Protein AF-A0A0F0HX37-F1 (afdb_monomer)

Sequence (82 aa):
MEPMDDAELSQRLASIESKLDTILSYLGLSHPLPATDPRQMPEVMQHVQAGKKIQAIKVYRERTGFGLKAAKDAIDAAAARR

Radius of gyration: 17.0 Å; Cα contacts (8 Å, |Δi|>4): 55; chains: 1; bounding box: 44×21×40 Å

Structure (mmCIF, N/CA/C/O backbone):
data_AF-A0A0F0HX37-F1
#
_entry.id   AF-A0A0F0HX37-F1
#
loop_
_atom_site.group_PDB
_atom_site.id
_atom_site.type_symbol
_atom_site.label_atom_id
_atom_site.label_alt_id
_atom_site.label_comp_id
_atom_site.label_asym_id
_atom_site.label_entity_id
_atom_site.label_seq_id
_atom_site.pdbx_PDB_ins_code
_atom_site.Cartn_x
_atom_site.Cartn_y
_atom_site.Cartn_z
_atom_site.occupancy
_atom_site.B_iso_or_equiv
_atom_site.auth_seq_id
_atom_site.auth_comp_id
_atom_site.auth_asym_id
_atom_site.auth_atom_id
_atom_site.pdbx_PDB_model_num
ATOM 1 N N . MET A 1 1 ? 31.939 -2.104 -12.602 1.00 52.25 1 MET A N 1
ATOM 2 C CA . MET A 1 1 ? 30.495 -2.251 -12.861 1.00 52.25 1 MET A CA 1
ATOM 3 C C . MET A 1 1 ? 30.013 -0.845 -13.149 1.00 52.25 1 MET A C 1
ATOM 5 O O . MET A 1 1 ? 29.954 -0.062 -12.212 1.00 52.25 1 MET A O 1
ATOM 9 N N . GLU A 1 2 ? 29.890 -0.469 -14.424 1.00 60.88 2 GLU A N 1
ATOM 10 C CA . GLU A 1 2 ? 29.397 0.873 -14.771 1.00 60.88 2 GLU A CA 1
ATOM 11 C C . GLU A 1 2 ? 27.970 1.030 -14.228 1.00 60.88 2 GLU A C 1
ATOM 13 O O . GLU A 1 2 ? 27.212 0.054 -14.291 1.00 60.88 2 GLU A O 1
ATOM 18 N N . PRO A 1 3 ? 27.613 2.182 -13.631 1.00 63.03 3 PRO A N 1
ATOM 19 C CA . PRO A 1 3 ? 26.241 2.425 -13.215 1.00 63.03 3 PRO A CA 1
ATOM 20 C C . PRO A 1 3 ? 25.375 2.347 -14.472 1.00 63.03 3 PRO A C 1
ATOM 22 O O . PRO A 1 3 ? 25.584 3.096 -15.421 1.00 63.03 3 PRO A O 1
ATOM 25 N N . MET A 1 4 ? 24.476 1.367 -14.510 1.00 63.94 4 MET A N 1
ATOM 26 C CA . MET A 1 4 ? 23.517 1.200 -15.596 1.00 63.94 4 MET A CA 1
ATOM 27 C C . MET A 1 4 ? 22.746 2.520 -15.714 1.00 63.94 4 MET A C 1
ATOM 29 O O . MET A 1 4 ? 22.138 2.930 -14.729 1.00 63.94 4 MET A O 1
ATOM 33 N N . ASP A 1 5 ? 22.860 3.205 -16.855 1.00 76.75 5 ASP A N 1
ATOM 34 C CA . ASP A 1 5 ? 22.267 4.525 -17.086 1.00 76.75 5 ASP A CA 1
ATOM 35 C C . ASP A 1 5 ? 20.790 4.503 -16.661 1.00 76.75 5 ASP A C 1
ATOM 37 O O . ASP A 1 5 ? 19.995 3.702 -17.168 1.00 76.75 5 ASP A O 1
ATOM 41 N N . ASP A 1 6 ? 20.424 5.340 -15.686 1.00 72.50 6 ASP A N 1
ATOM 42 C CA . ASP A 1 6 ? 19.065 5.412 -15.140 1.00 72.50 6 ASP A CA 1
ATOM 43 C C . ASP A 1 6 ? 18.031 5.665 -16.255 1.00 72.50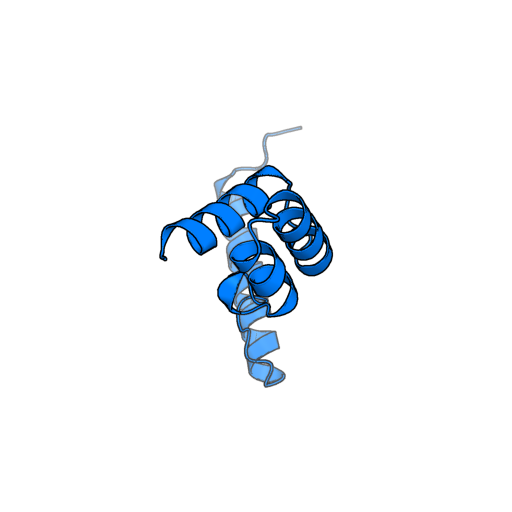 6 ASP A C 1
ATOM 45 O O . ASP A 1 6 ? 16.881 5.217 -16.162 1.00 72.50 6 ASP A O 1
ATOM 49 N N . ALA A 1 7 ? 18.444 6.320 -17.348 1.00 76.44 7 ALA A N 1
ATOM 50 C CA . ALA A 1 7 ? 17.620 6.526 -18.533 1.00 76.44 7 ALA A CA 1
ATOM 51 C C . ALA A 1 7 ? 17.326 5.216 -19.284 1.00 76.44 7 ALA A C 1
ATOM 53 O O . ALA A 1 7 ? 16.186 4.977 -19.688 1.00 76.44 7 ALA A O 1
ATOM 54 N N . GLU A 1 8 ? 18.314 4.331 -19.432 1.00 81.06 8 GLU A N 1
ATOM 55 C CA . GLU A 1 8 ? 18.147 3.036 -20.097 1.00 81.06 8 GLU A CA 1
ATOM 56 C C . GLU A 1 8 ? 17.281 2.086 -19.257 1.00 81.06 8 GLU A C 1
ATOM 58 O O . GLU A 1 8 ? 16.385 1.418 -19.785 1.00 81.06 8 GLU A O 1
ATOM 63 N N . LEU A 1 9 ? 17.486 2.074 -17.935 1.00 81.75 9 LEU A N 1
ATOM 64 C CA . LEU A 1 9 ? 16.643 1.331 -16.994 1.00 81.75 9 LEU A CA 1
ATOM 65 C C . LEU A 1 9 ? 15.184 1.792 -17.053 1.00 81.75 9 LEU A C 1
ATOM 67 O O . LEU A 1 9 ? 14.279 0.957 -17.133 1.00 81.75 9 LEU A O 1
ATOM 71 N N . SER A 1 10 ? 14.958 3.105 -17.078 1.00 77.94 10 SER A N 1
ATOM 72 C CA . SER A 1 10 ? 13.619 3.692 -17.187 1.00 77.94 10 SER A CA 1
ATOM 73 C C . SER A 1 10 ? 12.956 3.344 -18.521 1.00 77.94 10 SER A C 1
ATOM 75 O O . SER A 1 10 ? 11.797 2.930 -18.549 1.00 77.94 10 SER A O 1
ATOM 77 N N . GLN A 1 11 ? 13.701 3.419 -19.627 1.00 84.56 11 GLN A N 1
ATOM 78 C CA . GLN A 1 11 ? 13.205 3.059 -20.956 1.00 84.56 11 GLN A CA 1
ATOM 79 C C . GLN A 1 11 ? 12.831 1.573 -21.044 1.00 84.56 11 GLN A C 1
ATOM 81 O O . GLN A 1 11 ? 11.820 1.193 -21.653 1.00 84.56 11 GLN A O 1
ATOM 86 N N . ARG A 1 12 ? 13.639 0.715 -20.414 1.00 84.50 12 ARG A N 1
ATOM 87 C CA . ARG A 1 12 ? 13.392 -0.725 -20.346 1.00 84.50 12 ARG A CA 1
ATOM 88 C C . ARG A 1 12 ? 12.187 -1.045 -19.468 1.00 84.50 12 ARG A C 1
ATOM 90 O O . ARG A 1 12 ? 11.401 -1.909 -19.852 1.00 84.50 12 ARG A O 1
ATOM 97 N N . LEU A 1 13 ? 12.001 -0.331 -18.358 1.00 83.19 13 LEU A N 1
ATOM 98 C CA . LEU A 1 13 ? 10.825 -0.455 -17.497 1.00 83.19 13 LEU A CA 1
ATOM 99 C C . LEU A 1 13 ? 9.544 -0.030 -18.229 1.00 83.19 13 LEU A C 1
ATOM 101 O O . LEU A 1 13 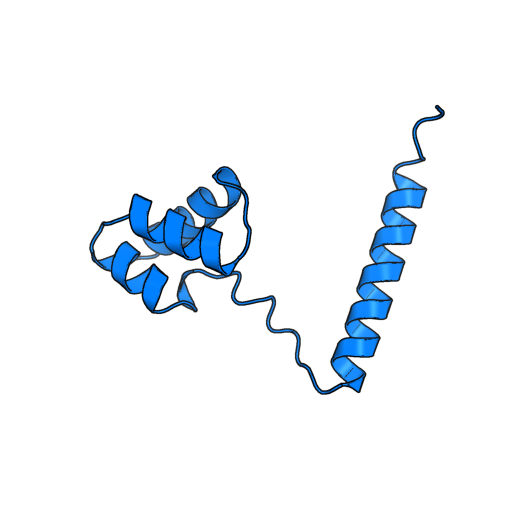? 8.606 -0.818 -18.296 1.00 83.19 13 LEU A O 1
ATOM 105 N N . ALA A 1 14 ? 9.543 1.132 -18.887 1.00 77.69 14 ALA A N 1
ATOM 106 C CA . ALA A 1 14 ? 8.398 1.616 -19.664 1.00 77.69 14 ALA A CA 1
ATOM 107 C C . ALA A 1 14 ? 8.012 0.648 -20.798 1.00 77.69 14 ALA A C 1
ATOM 109 O O . ALA A 1 14 ? 6.836 0.374 -21.050 1.00 77.69 14 ALA A O 1
ATOM 110 N N . SER A 1 15 ? 9.016 0.060 -21.457 1.00 86.38 15 SER A N 1
ATOM 111 C CA . SER A 1 15 ? 8.796 -0.969 -22.479 1.00 86.38 15 SER A CA 1
ATOM 112 C C . SER A 1 15 ? 8.173 -2.244 -21.904 1.00 86.38 15 SER A C 1
ATOM 114 O O . SER A 1 15 ? 7.426 -2.927 -22.604 1.00 86.38 15 SER A O 1
ATOM 116 N N . ILE A 1 16 ? 8.492 -2.601 -20.656 1.00 87.06 16 ILE A N 1
ATOM 117 C CA . ILE A 1 16 ? 7.897 -3.751 -19.964 1.00 87.06 16 ILE A CA 1
ATOM 118 C C . ILE A 1 16 ? 6.447 -3.444 -19.590 1.00 87.06 16 ILE A C 1
ATOM 120 O O . ILE A 1 16 ? 5.579 -4.262 -19.880 1.00 87.06 16 ILE A O 1
ATOM 124 N N . GLU A 1 17 ? 6.170 -2.272 -19.020 1.00 79.12 17 GLU A N 1
ATOM 125 C CA . GLU A 1 17 ? 4.820 -1.850 -18.626 1.00 79.12 17 GLU A CA 1
ATOM 126 C C . GLU A 1 17 ? 3.861 -1.814 -19.823 1.00 79.12 17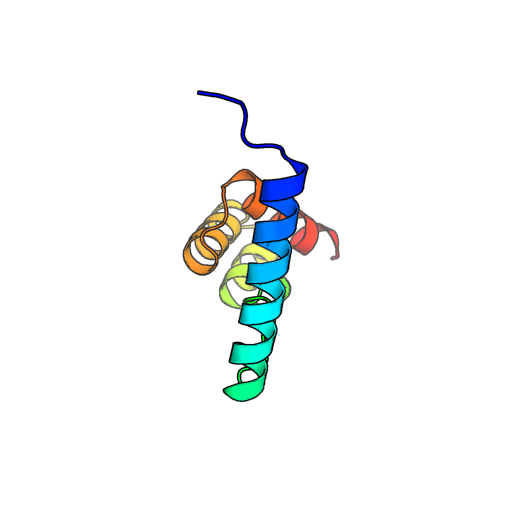 GLU A C 1
ATOM 128 O O . GLU A 1 17 ? 2.783 -2.401 -19.767 1.00 79.12 17 GLU A O 1
ATOM 133 N N . SER A 1 18 ? 4.287 -1.231 -20.950 1.00 81.00 18 SER A N 1
ATOM 134 C CA . SER A 1 18 ? 3.477 -1.172 -22.175 1.00 81.00 18 SER A CA 1
ATOM 135 C C . SER A 1 18 ? 3.182 -2.560 -22.765 1.00 81.00 18 SER A C 1
ATOM 137 O O . SER A 1 18 ? 2.061 -2.838 -23.206 1.00 81.00 18 SER A O 1
ATOM 139 N N . LYS A 1 19 ? 4.162 -3.475 -22.733 1.00 85.44 19 LYS A N 1
ATOM 140 C CA . LYS A 1 19 ? 3.948 -4.871 -23.150 1.00 85.44 19 LYS A CA 1
ATOM 141 C C . LYS A 1 19 ? 2.987 -5.594 -22.213 1.00 85.44 19 LYS A C 1
ATOM 143 O O . LYS A 1 19 ? 2.156 -6.366 -22.686 1.00 85.44 19 LYS A O 1
ATOM 148 N N . LEU A 1 20 ? 3.097 -5.349 -20.908 1.00 83.00 20 LEU A N 1
ATOM 149 C CA . LEU A 1 20 ? 2.222 -5.947 -19.906 1.00 83.00 20 LEU A CA 1
ATOM 150 C C . LEU A 1 20 ? 0.769 -5.515 -20.132 1.0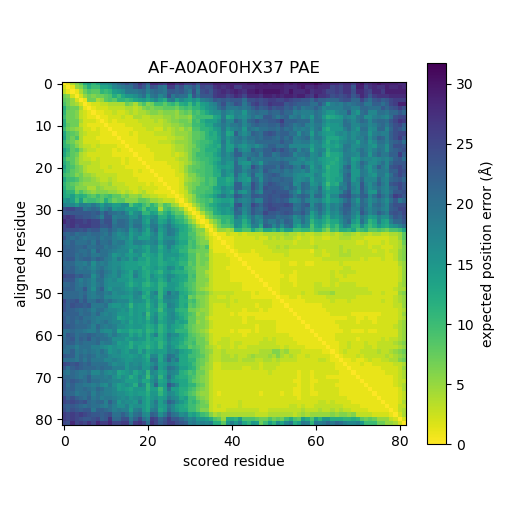0 83.00 20 LEU A C 1
ATOM 152 O O . LEU A 1 20 ? -0.110 -6.368 -20.195 1.00 83.00 20 LEU A O 1
ATOM 156 N N . ASP A 1 21 ? 0.541 -4.217 -20.337 1.00 77.75 21 ASP A N 1
ATOM 157 C CA . ASP A 1 21 ? -0.780 -3.645 -20.615 1.00 77.75 21 ASP A CA 1
ATOM 158 C C . ASP A 1 21 ? -1.417 -4.262 -21.872 1.00 77.75 21 ASP A C 1
ATOM 160 O O . ASP A 1 21 ? -2.565 -4.710 -21.855 1.00 77.75 21 ASP A O 1
ATOM 164 N N . THR A 1 22 ? -0.618 -4.422 -22.932 1.00 87.38 22 THR A N 1
ATOM 165 C CA . THR A 1 22 ? -1.054 -5.059 -24.185 1.00 87.38 22 THR A CA 1
ATOM 166 C C . THR A 1 22 ? -1.495 -6.511 -23.971 1.00 87.38 22 THR A C 1
ATOM 168 O O . THR A 1 22 ? -2.544 -6.923 -24.468 1.00 87.38 22 THR A O 1
ATOM 171 N N . ILE A 1 23 ? -0.712 -7.299 -23.224 1.00 87.50 23 ILE A N 1
ATOM 172 C CA . ILE A 1 23 ? -1.036 -8.705 -22.931 1.00 87.50 23 ILE A CA 1
ATOM 173 C C . ILE A 1 23 ? -2.301 -8.797 -22.074 1.00 87.50 23 ILE A C 1
ATOM 175 O O . ILE A 1 23 ? -3.166 -9.628 -22.342 1.00 87.50 23 ILE A O 1
ATOM 179 N N . LEU A 1 24 ? -2.426 -7.943 -21.059 1.00 80.06 24 LEU A N 1
ATOM 180 C CA . LEU A 1 24 ? -3.580 -7.917 -20.164 1.00 80.06 24 LEU A CA 1
ATOM 181 C C . LEU A 1 24 ? -4.868 -7.588 -20.926 1.00 80.06 24 LEU A C 1
ATOM 183 O O . LEU A 1 24 ? -5.853 -8.321 -20.811 1.00 80.06 24 LEU A O 1
ATOM 187 N N . SER A 1 25 ? -4.818 -6.571 -21.788 1.00 80.75 25 SER A N 1
ATOM 188 C CA . SER A 1 25 ? -5.917 -6.202 -22.682 1.00 80.75 25 SER A CA 1
ATOM 189 C C . SER A 1 25 ? -6.316 -7.353 -23.613 1.00 80.75 25 SER A C 1
ATOM 191 O O . SER A 1 25 ? -7.494 -7.704 -23.697 1.00 80.75 25 SER A O 1
ATOM 193 N N . TYR A 1 26 ? -5.341 -8.022 -24.242 1.00 84.69 26 TYR A N 1
ATOM 194 C CA . TYR A 1 26 ? -5.597 -9.168 -25.122 1.00 84.69 26 TYR A CA 1
ATOM 195 C C . TYR A 1 26 ? -6.255 -10.349 -24.395 1.00 84.69 26 TYR A C 1
ATOM 197 O O . TYR A 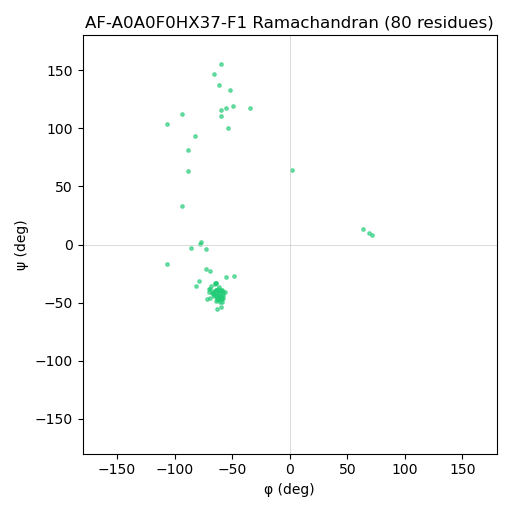1 26 ? -7.122 -11.023 -24.949 1.00 84.69 26 TYR A O 1
ATOM 205 N N . LEU A 1 27 ? -5.872 -10.593 -23.141 1.00 87.56 27 LEU A N 1
ATOM 206 C CA . LEU A 1 27 ? -6.440 -11.662 -22.318 1.00 87.56 27 LEU A CA 1
ATOM 207 C C . LEU A 1 27 ? -7.818 -11.307 -21.731 1.00 87.56 27 LEU A C 1
ATOM 209 O O . LEU A 1 27 ? -8.384 -12.111 -20.990 1.00 87.56 27 LEU A O 1
ATOM 213 N N . GLY A 1 28 ? -8.355 -10.113 -22.015 1.00 79.31 28 GLY A N 1
ATOM 214 C CA . GLY A 1 28 ? -9.580 -9.609 -21.386 1.00 79.31 28 GLY A CA 1
ATOM 215 C C . GLY A 1 28 ? -9.429 -9.402 -19.876 1.00 79.31 28 GLY A C 1
ATOM 216 O O . GLY A 1 28 ? -10.415 -9.214 -19.162 1.00 79.31 28 GLY A O 1
ATOM 217 N N . LEU A 1 29 ? -8.193 -9.436 -19.379 1.00 74.94 29 LEU A N 1
ATOM 218 C CA . LEU A 1 29 ? -7.859 -9.144 -18.003 1.00 74.94 29 LEU A CA 1
ATOM 219 C C . LEU A 1 29 ? -7.778 -7.628 -17.916 1.00 74.94 29 LEU A C 1
ATOM 221 O O . LEU A 1 29 ? -6.744 -7.023 -18.185 1.00 74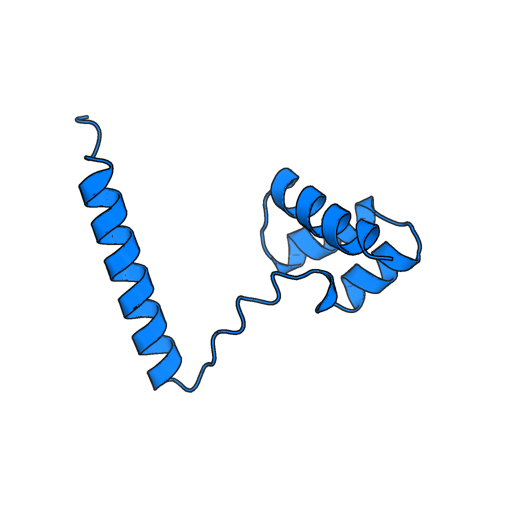.94 29 LEU A O 1
ATOM 225 N N . SER A 1 30 ? -8.888 -6.995 -17.534 1.00 54.97 30 SER A N 1
ATOM 226 C CA . SER A 1 30 ? -8.775 -5.654 -16.967 1.00 54.97 30 SER A CA 1
ATOM 227 C C . SER A 1 30 ? -7.735 -5.745 -15.857 1.00 54.97 30 SER A C 1
ATOM 229 O O . SER A 1 30 ? -7.774 -6.688 -15.067 1.00 54.97 30 SER A O 1
ATOM 231 N N . H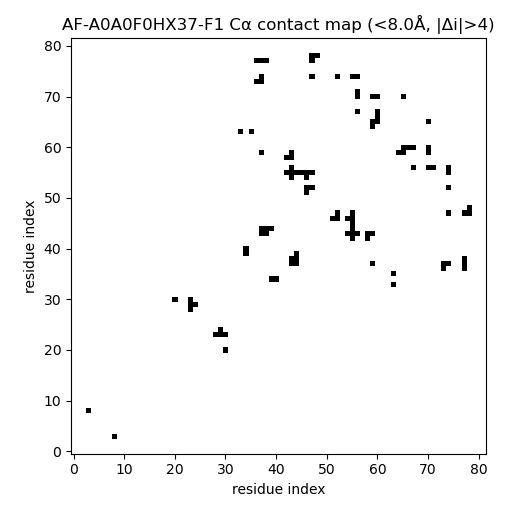IS A 1 31 ? -6.787 -4.818 -15.828 1.00 50.88 31 HIS A N 1
ATOM 232 C CA . HIS A 1 31 ? -5.906 -4.629 -14.691 1.00 50.88 31 HIS A CA 1
ATOM 233 C C . HIS A 1 31 ? -6.621 -3.641 -13.762 1.00 50.88 31 HIS A C 1
ATOM 235 O O . HIS A 1 31 ? -6.327 -2.445 -13.822 1.00 50.88 31 HIS A O 1
ATOM 241 N N . PRO A 1 32 ? -7.588 -4.050 -12.905 1.00 48.28 32 PRO A N 1
ATOM 242 C CA . PRO A 1 32 ? -7.731 -3.288 -11.688 1.00 48.28 32 PRO A CA 1
ATOM 243 C C . PRO A 1 32 ? -6.357 -3.438 -11.046 1.00 48.28 32 PRO A C 1
ATOM 245 O O . PRO A 1 32 ? -5.965 -4.555 -10.705 1.00 48.28 32 PRO A O 1
ATOM 248 N N . LEU A 1 33 ? -5.582 -2.352 -10.996 1.00 46.28 33 LEU A N 1
ATOM 249 C CA . LEU A 1 33 ? -4.386 -2.276 -10.159 1.00 46.28 33 LEU A CA 1
ATOM 250 C C . LEU A 1 33 ? -4.692 -3.079 -8.889 1.00 46.28 33 LEU A C 1
ATOM 252 O O . LEU A 1 33 ? -5.707 -2.769 -8.258 1.00 46.28 33 LEU A O 1
ATOM 256 N N . PRO A 1 34 ? -3.962 -4.174 -8.609 1.00 50.03 34 PRO A N 1
ATOM 257 C CA . PRO A 1 34 ? -4.416 -5.244 -7.726 1.00 50.03 34 PRO A CA 1
ATOM 258 C C . PRO A 1 34 ? -4.826 -4.660 -6.387 1.00 50.03 34 PRO A C 1
ATOM 260 O O . PRO A 1 34 ? -3.933 -4.343 -5.617 1.00 50.03 34 PRO A O 1
ATOM 263 N N . ALA A 1 35 ? -6.140 -4.470 -6.170 1.00 55.19 35 ALA A N 1
ATOM 264 C CA . ALA A 1 35 ? -6.759 -3.666 -5.111 1.00 55.19 35 ALA A CA 1
ATOM 265 C C . ALA A 1 35 ? -5.740 -2.950 -4.207 1.00 55.19 35 ALA A C 1
ATOM 267 O O . ALA A 1 35 ? -5.620 -3.251 -3.023 1.00 55.19 35 ALA A O 1
ATOM 268 N N . THR A 1 36 ? -4.963 -2.016 -4.767 1.00 66.19 36 THR A N 1
ATOM 269 C CA . THR A 1 36 ? -3.908 -1.316 -4.013 1.00 66.19 36 THR A CA 1
ATOM 270 C C . THR A 1 36 ? -4.518 -0.327 -3.032 1.00 66.19 36 THR A C 1
ATOM 272 O O . THR A 1 36 ? -3.832 0.358 -2.280 1.00 66.19 36 THR A O 1
ATOM 275 N N . ASP A 1 37 ? -5.838 -0.207 -3.086 1.00 81.25 37 ASP A N 1
ATOM 276 C CA . ASP A 1 37 ? -6.626 0.524 -2.141 1.00 81.25 37 ASP A CA 1
ATOM 277 C C . ASP A 1 37 ? -7.118 -0.433 -1.044 1.00 81.25 37 ASP A C 1
ATOM 279 O O . ASP A 1 37 ? -7.987 -1.274 -1.305 1.00 81.25 37 ASP A O 1
ATOM 283 N N . PRO A 1 38 ? -6.644 -0.278 0.206 1.00 85.06 38 PRO A N 1
ATOM 284 C CA . PRO A 1 38 ? -7.171 -1.000 1.359 1.00 85.06 38 PRO A CA 1
ATOM 285 C C . PRO A 1 38 ? -8.699 -0.971 1.470 1.00 85.06 38 PRO A C 1
ATOM 287 O O . PRO A 1 38 ? -9.286 -1.894 2.027 1.00 85.06 38 PRO A O 1
ATOM 290 N N . ARG A 1 39 ? -9.357 0.067 0.929 1.00 86.12 39 ARG A N 1
ATOM 291 C CA . ARG A 1 39 ? -10.819 0.244 0.954 1.00 86.12 39 ARG A CA 1
ATOM 292 C C . ARG A 1 39 ? -11.574 -0.761 0.093 1.00 86.12 39 ARG A C 1
ATOM 294 O O . ARG A 1 39 ? -12.745 -1.017 0.351 1.00 86.12 39 ARG A O 1
ATOM 301 N N . GLN A 1 40 ? -10.908 -1.347 -0.896 1.00 85.94 40 GLN A N 1
ATOM 302 C CA . GLN A 1 40 ? -11.467 -2.409 -1.730 1.00 85.94 40 GLN A CA 1
ATOM 303 C C . GLN A 1 40 ? -11.285 -3.798 -1.100 1.00 85.94 40 GLN A C 1
ATOM 305 O O . GLN A 1 40 ? -11.772 -4.783 -1.646 1.00 85.94 40 GLN A O 1
ATOM 310 N N . MET A 1 41 ? -10.613 -3.888 0.056 1.00 89.38 41 MET A N 1
ATOM 311 C CA . MET A 1 41 ? -10.378 -5.133 0.782 1.00 89.38 41 MET A CA 1
ATOM 312 C C . MET A 1 41 ? -11.258 -5.193 2.045 1.00 89.38 41 MET A C 1
ATOM 314 O O . MET A 1 41 ? -10.922 -4.567 3.056 1.00 89.38 41 MET A O 1
ATOM 318 N N . PRO A 1 42 ? -12.360 -5.973 2.048 1.00 90.69 42 PRO A N 1
ATOM 319 C CA . PRO A 1 42 ? -13.276 -6.043 3.189 1.00 90.69 42 PRO A CA 1
ATOM 320 C C . PRO A 1 42 ? -12.582 -6.473 4.485 1.00 90.69 42 PRO A C 1
ATOM 322 O O . PRO A 1 42 ? -12.824 -5.897 5.540 1.00 90.69 42 PRO A O 1
ATOM 325 N N . GLU A 1 43 ? -11.671 -7.443 4.398 1.00 91.19 43 GLU A N 1
ATOM 326 C CA . GLU A 1 43 ? -10.889 -7.971 5.526 1.00 91.19 43 GLU A CA 1
ATOM 327 C C . GLU A 1 43 ? -10.016 -6.884 6.170 1.00 91.19 43 GLU A C 1
ATOM 329 O O . GLU A 1 43 ? -9.953 -6.747 7.393 1.00 91.19 43 GLU A O 1
ATOM 334 N N . VAL A 1 44 ? -9.380 -6.055 5.340 1.00 93.00 44 VAL A N 1
ATOM 335 C CA . VAL A 1 44 ? -8.557 -4.935 5.800 1.00 93.00 44 VAL A CA 1
ATOM 336 C C . VAL A 1 44 ? -9.442 -3.859 6.421 1.00 93.00 44 VAL A C 1
ATOM 338 O O . VAL A 1 44 ? -9.163 -3.399 7.529 1.00 93.00 44 VAL A O 1
ATOM 341 N N . MET A 1 45 ? -10.551 -3.508 5.766 1.00 93.81 45 MET A N 1
ATOM 342 C CA . MET A 1 45 ? -11.485 -2.495 6.259 1.00 93.81 45 MET A CA 1
ATOM 343 C C . MET A 1 45 ? -12.166 -2.884 7.569 1.00 93.81 45 MET A C 1
ATOM 345 O O . MET A 1 45 ? -12.392 -2.005 8.397 1.00 93.81 45 MET A O 1
ATOM 349 N N . GLN A 1 46 ? -12.445 -4.167 7.810 1.00 94.81 46 GLN A N 1
ATOM 350 C CA . GLN A 1 46 ? -12.937 -4.639 9.109 1.00 94.81 46 GLN A CA 1
ATOM 351 C C . GLN A 1 46 ? -11.945 -4.313 10.231 1.00 94.81 46 GLN A C 1
ATOM 353 O O . GLN A 1 46 ? -12.334 -3.820 11.291 1.00 94.81 46 GLN A O 1
ATOM 358 N N . HIS A 1 47 ? -10.649 -4.529 9.997 1.00 95.31 47 HIS A N 1
ATOM 359 C CA . HIS A 1 47 ? -9.612 -4.185 10.966 1.00 95.31 47 HIS A CA 1
ATOM 360 C C . HIS A 1 47 ? -9.422 -2.673 11.118 1.00 95.31 47 HIS A C 1
ATOM 362 O O . HIS A 1 47 ? -9.254 -2.206 12.246 1.00 95.31 47 HIS A O 1
ATOM 368 N N . VAL A 1 48 ? -9.499 -1.906 10.026 1.00 93.44 48 VAL A N 1
ATOM 369 C CA . VAL A 1 48 ? -9.445 -0.433 10.062 1.00 93.44 48 VAL A CA 1
ATOM 370 C C . VAL A 1 48 ? -10.602 0.133 10.886 1.00 93.44 48 VAL A C 1
ATOM 372 O O . VAL A 1 48 ? -10.374 0.916 11.806 1.00 93.44 48 VAL A O 1
ATOM 375 N N . GLN A 1 49 ? -11.833 -0.311 10.624 1.00 92.88 49 GLN A N 1
ATOM 376 C CA . GLN A 1 49 ? -13.033 0.137 11.339 1.00 92.88 49 GLN A CA 1
ATOM 377 C C . GLN A 1 49 ? -13.016 -0.263 12.818 1.00 92.88 49 GLN A C 1
ATOM 379 O O . GLN A 1 49 ? -13.467 0.502 13.668 1.00 92.88 49 GLN A O 1
ATOM 384 N N . ALA A 1 50 ? -12.443 -1.425 13.137 1.00 93.88 50 ALA A N 1
ATOM 385 C CA . ALA A 1 50 ? -12.258 -1.887 14.509 1.00 93.88 50 ALA A CA 1
ATOM 386 C C . ALA A 1 50 ? -11.089 -1.199 15.251 1.00 93.88 50 ALA A C 1
ATOM 388 O O . ALA A 1 50 ? -10.777 -1.596 16.372 1.00 93.88 50 ALA A O 1
ATOM 389 N N . GLY A 1 51 ? -10.388 -0.237 14.633 1.00 93.00 51 GLY A N 1
ATOM 390 C CA . GLY A 1 51 ? -9.206 0.420 15.212 1.00 93.00 51 GLY A CA 1
ATOM 391 C C . GLY A 1 51 ? -7.972 -0.489 15.331 1.00 93.00 51 GLY A C 1
ATOM 392 O O . GLY A 1 51 ? -6.971 -0.122 15.945 1.00 93.00 51 GLY A O 1
ATOM 393 N N . LYS A 1 52 ? -8.006 -1.682 14.727 1.00 95.75 52 LYS A N 1
ATOM 394 C CA . LYS A 1 52 ? -6.953 -2.709 14.777 1.00 95.75 52 LYS A CA 1
ATOM 395 C C . LYS A 1 52 ? -5.928 -2.489 13.662 1.00 95.75 52 LYS A C 1
ATOM 397 O O . LYS A 1 52 ? -5.760 -3.315 12.765 1.00 95.75 52 LYS A O 1
ATOM 402 N N . LYS A 1 53 ? -5.233 -1.351 13.709 1.00 93.31 53 LYS A N 1
ATOM 403 C CA . LYS A 1 53 ? -4.335 -0.890 12.635 1.00 93.31 53 LYS A CA 1
ATOM 404 C C . LYS A 1 53 ? -3.200 -1.868 12.306 1.00 93.31 53 LYS A C 1
ATOM 406 O O . LYS A 1 53 ? -2.881 -2.060 11.139 1.00 93.31 53 LYS A O 1
ATOM 411 N N . ILE A 1 54 ? -2.609 -2.518 13.309 1.00 96.00 54 ILE A N 1
ATOM 412 C CA . ILE A 1 54 ? -1.515 -3.481 13.092 1.00 96.00 54 ILE A CA 1
ATOM 413 C C . ILE A 1 54 ? -2.019 -4.714 12.331 1.00 96.00 54 ILE A C 1
ATOM 415 O O . ILE A 1 54 ? -1.359 -5.169 11.399 1.00 96.00 54 ILE A O 1
ATOM 419 N N . GLN A 1 55 ? -3.207 -5.218 12.675 1.00 96.31 55 GLN A N 1
ATOM 420 C CA . GLN A 1 55 ? -3.850 -6.316 11.953 1.00 96.31 55 GLN A CA 1
ATOM 421 C C . GLN A 1 55 ? -4.213 -5.904 10.523 1.00 96.31 55 GLN A C 1
ATOM 423 O O . GLN A 1 55 ? -3.930 -6.662 9.601 1.00 96.31 55 GLN A O 1
ATOM 428 N N . ALA A 1 56 ? -4.739 -4.691 10.320 1.00 95.25 56 ALA A N 1
ATOM 429 C CA . ALA A 1 56 ? -5.016 -4.164 8.982 1.00 95.25 56 ALA A CA 1
ATOM 430 C C . ALA A 1 56 ? -3.748 -4.121 8.110 1.00 95.25 56 ALA A C 1
ATOM 432 O O . ALA A 1 56 ? -3.760 -4.606 6.982 1.00 95.25 56 ALA A O 1
ATOM 433 N N . ILE A 1 57 ? -2.632 -3.618 8.655 1.00 94.44 57 ILE A N 1
ATOM 434 C CA . ILE A 1 57 ? -1.333 -3.583 7.966 1.00 94.44 57 ILE A CA 1
ATOM 435 C C . ILE A 1 57 ? -0.846 -4.999 7.660 1.00 94.44 57 ILE A C 1
ATOM 437 O O . ILE A 1 57 ? -0.364 -5.249 6.560 1.00 94.44 57 ILE A O 1
ATOM 441 N N . LYS A 1 58 ? -0.965 -5.935 8.608 1.00 95.12 58 LYS A N 1
ATOM 442 C CA . LYS A 1 58 ? -0.551 -7.328 8.406 1.00 95.12 58 LYS A CA 1
ATOM 443 C C . LYS A 1 58 ? -1.313 -7.974 7.246 1.00 95.12 58 LYS A C 1
ATOM 445 O O . LYS A 1 58 ? -0.674 -8.442 6.310 1.00 95.12 58 LYS A O 1
ATOM 450 N N . VAL A 1 59 ? -2.646 -7.930 7.280 1.00 93.88 59 VAL A N 1
ATOM 451 C CA . VAL A 1 59 ? -3.502 -8.513 6.233 1.00 93.88 59 VAL A CA 1
ATOM 452 C C . VAL A 1 59 ? -3.227 -7.852 4.883 1.00 93.88 59 VAL A C 1
ATOM 454 O O . VAL A 1 59 ? -3.044 -8.535 3.881 1.00 93.88 59 VAL A O 1
ATOM 457 N N . TYR A 1 60 ? -3.112 -6.523 4.855 1.00 91.50 60 TYR A N 1
ATOM 458 C CA . TYR A 1 60 ? -2.822 -5.790 3.627 1.00 91.50 60 TYR A CA 1
ATOM 459 C C . TYR A 1 60 ? -1.465 -6.184 3.024 1.00 91.50 60 TYR A C 1
ATOM 461 O O . TYR A 1 60 ? -1.361 -6.381 1.816 1.00 91.50 60 TYR A O 1
ATOM 469 N N . ARG A 1 61 ? -0.430 -6.386 3.850 1.00 92.38 61 ARG A N 1
ATOM 470 C CA . ARG A 1 61 ? 0.880 -6.878 3.392 1.00 92.38 61 ARG A CA 1
ATOM 471 C C . ARG A 1 61 ? 0.829 -8.305 2.868 1.00 92.38 61 ARG A C 1
ATOM 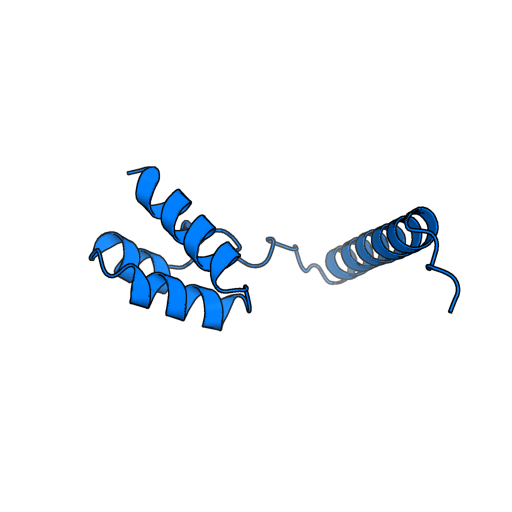473 O O . ARG A 1 61 ? 1.463 -8.587 1.861 1.00 92.38 61 ARG A O 1
ATOM 480 N N . GLU A 1 62 ? 0.097 -9.189 3.536 1.00 89.94 62 GLU A N 1
ATOM 481 C CA . GLU A 1 62 ? -0.054 -10.585 3.105 1.00 89.94 62 GLU A CA 1
ATOM 482 C C . GLU A 1 62 ? -0.781 -10.682 1.758 1.00 89.94 62 GLU A C 1
ATOM 484 O O . GLU A 1 62 ? -0.450 -11.536 0.941 1.00 89.94 62 GLU A O 1
ATOM 489 N N . ARG A 1 63 ? -1.726 -9.770 1.493 1.00 85.88 63 ARG A N 1
ATOM 490 C CA . ARG A 1 63 ? -2.483 -9.714 0.235 1.00 85.88 63 ARG A CA 1
ATOM 491 C C . ARG A 1 63 ? -1.737 -9.025 -0.912 1.00 85.88 63 ARG A C 1
ATOM 493 O O . ARG A 1 63 ? -1.903 -9.433 -2.055 1.00 85.88 63 ARG A O 1
ATOM 500 N N . THR A 1 64 ? -0.951 -7.984 -0.627 1.00 84.56 64 THR A N 1
ATOM 501 C CA . THR A 1 64 ? -0.323 -7.129 -1.662 1.00 84.56 64 THR A CA 1
ATOM 502 C C . THR A 1 64 ? 1.177 -7.352 -1.839 1.00 84.56 64 THR A C 1
ATOM 504 O O . THR A 1 64 ? 1.753 -6.900 -2.823 1.00 84.56 64 THR A O 1
ATOM 507 N N . GLY A 1 65 ? 1.844 -7.993 -0.875 1.00 83.50 65 GLY A N 1
ATOM 508 C CA . GLY A 1 65 ? 3.305 -8.104 -0.842 1.00 83.50 65 GLY A CA 1
ATOM 509 C C . GLY A 1 65 ? 4.024 -6.791 -0.512 1.00 83.50 65 GLY A C 1
ATOM 510 O O . GLY A 1 65 ? 5.250 -6.726 -0.592 1.00 83.50 65 GLY A O 1
ATOM 511 N N . PHE A 1 66 ? 3.298 -5.734 -0.131 1.00 84.31 66 PHE A N 1
ATOM 512 C CA . PHE A 1 66 ? 3.901 -4.427 0.112 1.00 84.31 66 PHE A CA 1
ATOM 513 C C . PHE A 1 66 ? 4.862 -4.432 1.308 1.00 84.31 66 PHE A C 1
ATOM 515 O O . PHE A 1 66 ? 4.676 -5.103 2.333 1.00 84.31 66 PHE A O 1
ATOM 522 N N . GLY A 1 67 ? 5.900 -3.601 1.190 1.00 83.31 67 GLY A N 1
ATOM 523 C CA . GLY A 1 67 ? 6.796 -3.293 2.297 1.00 83.31 67 GLY A CA 1
ATOM 524 C C . GLY A 1 67 ? 6.042 -2.655 3.468 1.00 83.31 67 GLY A C 1
ATOM 525 O O . GLY A 1 67 ? 4.999 -2.026 3.296 1.00 83.31 67 GLY A O 1
ATOM 526 N N . LEU A 1 68 ? 6.587 -2.789 4.681 1.00 89.94 68 LEU A N 1
ATOM 527 C CA . LEU A 1 68 ? 5.928 -2.328 5.910 1.00 89.94 68 LEU A CA 1
ATOM 528 C C . LEU A 1 68 ? 5.554 -0.839 5.872 1.00 89.94 68 LEU A C 1
ATOM 530 O O . LEU A 1 68 ? 4.465 -0.471 6.305 1.00 89.94 68 LEU A O 1
ATOM 534 N N . LYS A 1 69 ? 6.445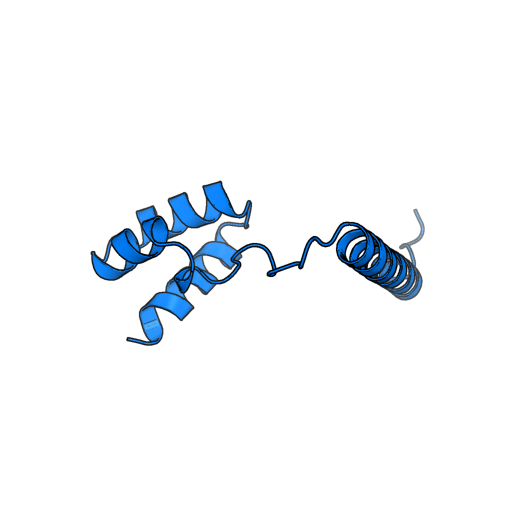 -0.002 5.327 1.00 84.81 69 LYS A N 1
ATOM 535 C CA . LYS A 1 69 ? 6.218 1.438 5.174 1.00 84.81 69 LYS A CA 1
ATOM 536 C C . LYS A 1 69 ? 5.034 1.722 4.244 1.00 84.81 69 LYS A C 1
ATOM 538 O O . LYS A 1 69 ? 4.068 2.333 4.677 1.00 84.81 69 LYS A O 1
ATOM 543 N N . ALA A 1 70 ? 5.075 1.192 3.020 1.00 82.25 70 ALA A N 1
ATOM 544 C CA . ALA A 1 70 ? 4.015 1.384 2.029 1.00 82.25 70 ALA A CA 1
ATOM 545 C C . ALA A 1 70 ? 2.653 0.872 2.528 1.00 82.25 70 ALA A C 1
ATOM 547 O O . ALA A 1 70 ? 1.630 1.524 2.337 1.00 82.25 70 ALA A O 1
ATOM 548 N N . ALA A 1 71 ? 2.639 -0.267 3.224 1.00 89.44 71 ALA A N 1
ATOM 549 C CA . ALA A 1 71 ? 1.424 -0.803 3.819 1.00 89.44 71 ALA A CA 1
ATOM 550 C C . ALA A 1 71 ? 0.866 0.090 4.931 1.00 89.44 71 ALA A C 1
ATOM 552 O O . ALA A 1 71 ? -0.335 0.337 4.972 1.00 89.44 71 ALA A O 1
ATOM 553 N N . LYS A 1 72 ? 1.723 0.600 5.822 1.00 90.75 72 LYS A N 1
ATOM 554 C CA . LYS A 1 72 ? 1.303 1.547 6.857 1.00 90.75 72 LYS A CA 1
ATOM 555 C C . LYS A 1 72 ? 0.687 2.799 6.234 1.00 90.75 72 LYS A C 1
ATOM 557 O O . LYS A 1 72 ? -0.409 3.169 6.642 1.00 90.75 72 LYS A O 1
ATOM 562 N N . ASP A 1 73 ? 1.360 3.397 5.255 1.00 90.56 73 ASP A N 1
ATOM 563 C CA . ASP A 1 73 ? 0.917 4.639 4.615 1.00 90.56 73 ASP A CA 1
ATOM 564 C C . ASP A 1 73 ? -0.442 4.454 3.916 1.00 90.56 73 ASP A C 1
ATOM 566 O O . ASP A 1 73 ? -1.330 5.295 4.052 1.00 90.56 73 ASP A O 1
ATOM 570 N N . ALA A 1 74 ? -0.654 3.311 3.254 1.00 89.88 74 ALA A N 1
ATOM 571 C CA . ALA A 1 74 ? -1.935 2.973 2.636 1.00 89.88 74 ALA A CA 1
ATOM 572 C C . ALA A 1 74 ? -3.066 2.834 3.673 1.00 89.88 74 ALA A C 1
ATOM 574 O O . ALA A 1 74 ? -4.144 3.408 3.500 1.00 89.88 74 ALA A O 1
ATOM 575 N N . ILE A 1 75 ? -2.825 2.105 4.770 1.00 92.25 75 ILE A N 1
ATOM 576 C CA . ILE A 1 75 ? -3.807 1.940 5.853 1.00 92.25 75 ILE A CA 1
ATOM 577 C C . ILE A 1 75 ? -4.105 3.272 6.544 1.00 92.25 75 ILE A C 1
ATOM 579 O O . ILE A 1 75 ? -5.258 3.543 6.876 1.00 92.25 75 ILE A O 1
ATOM 583 N N . ASP A 1 76 ? -3.090 4.111 6.745 1.00 92.19 76 ASP A N 1
ATOM 584 C CA . ASP A 1 76 ? -3.254 5.445 7.318 1.00 92.19 76 ASP A CA 1
ATOM 585 C C . ASP A 1 76 ? -4.119 6.345 6.437 1.00 92.19 76 ASP A C 1
ATOM 587 O O . ASP A 1 76 ? -5.066 6.956 6.931 1.00 92.19 76 ASP A O 1
ATOM 591 N N . ALA A 1 77 ? -3.872 6.361 5.127 1.00 89.12 77 ALA A N 1
ATOM 592 C CA . ALA A 1 77 ? -4.702 7.095 4.178 1.00 89.12 77 ALA A CA 1
ATOM 593 C C . ALA A 1 77 ? -6.154 6.581 4.150 1.00 89.12 77 ALA A C 1
ATOM 595 O O . ALA A 1 77 ? -7.093 7.376 4.061 1.00 89.12 77 ALA A O 1
ATOM 596 N N . ALA A 1 78 ? -6.350 5.264 4.266 1.00 88.50 78 ALA A N 1
ATOM 597 C CA . ALA A 1 78 ? -7.676 4.656 4.333 1.00 88.50 78 ALA A CA 1
ATOM 598 C C . ALA A 1 78 ? -8.423 5.004 5.634 1.00 88.50 78 ALA A C 1
ATOM 600 O O . ALA A 1 78 ? -9.635 5.201 5.603 1.00 88.50 78 ALA A O 1
ATOM 601 N N . ALA A 1 79 ? -7.715 5.113 6.762 1.00 88.19 79 ALA A N 1
ATOM 602 C CA . ALA A 1 79 ? -8.293 5.462 8.059 1.00 88.19 79 ALA A CA 1
ATOM 603 C C . ALA A 1 79 ? -8.565 6.970 8.221 1.00 88.19 79 ALA A C 1
ATOM 605 O O . ALA A 1 79 ? -9.509 7.347 8.912 1.00 88.19 79 ALA A O 1
ATOM 606 N N . ALA A 1 80 ? -7.752 7.828 7.595 1.00 83.88 80 ALA A N 1
ATOM 607 C CA . ALA A 1 80 ? -7.831 9.284 7.727 1.00 83.88 80 ALA A CA 1
ATOM 608 C C . ALA A 1 80 ? -9.035 9.914 7.010 1.00 83.88 80 ALA A C 1
ATOM 610 O O . ALA A 1 80 ? -9.428 11.029 7.338 1.00 83.88 80 ALA A O 1
ATOM 611 N N . ARG A 1 81 ? -9.623 9.222 6.031 1.00 68.56 81 ARG A N 1
ATOM 612 C CA . ARG A 1 81 ? -10.738 9.733 5.218 1.00 68.56 81 ARG A CA 1
ATOM 613 C C . ARG A 1 81 ? -12.116 9.332 5.766 1.00 68.56 81 ARG A C 1
ATOM 615 O O . ARG A 1 81 ? -13.025 9.072 4.980 1.00 68.56 81 ARG A O 1
ATOM 622 N N . ARG A 1 82 ? -12.223 9.233 7.094 1.00 58.62 82 ARG A N 1
ATOM 623 C CA . ARG A 1 82 ? -13.455 8.911 7.825 1.00 58.62 82 ARG A CA 1
ATOM 624 C C . ARG A 1 82 ? -14.350 10.131 7.998 1.00 58.62 82 ARG A C 1
ATOM 626 O O . ARG A 1 82 ? -13.800 11.222 8.251 1.00 58.62 82 ARG A O 1
#

Nearest PDB structures (foldseek):
  3fbz-assembly3_C  TM=2.759E-01  e=8.146E+00  Captovirus AFV1

Secondary structure (DSSP, 8-state):
-PPPPHHHHHHHHHHHHHHHHHHHHHTT-----TT-SGGG-HHHHHHHHTT-HHHHHHHHHHHH---HHHHHHHHHHHHHT-

Foldseek 3Di:
DPDDPVVVVVVVVVVVVVVVVVVCVVVVNDCPVQCLQLVVPPQLVVCLVVVVLVSSLVVSCVRPVDDSVSSSVRSCVVNVVD

Mean predicted aligned error: 11.06 Å

Solvent-accessible surface area (backbone atoms only — not comparable to full-atom values): 4799 Å² total; per-residue (Å²): 131,79,81,76,53,68,66,59,53,49,54,52,47,53,54,49,53,56,52,50,53,52,52,31,58,75,69,69,40,77,76,69,67,76,70,78,46,51,80,75,34,67,75,29,40,53,24,48,76,69,69,36,54,70,59,19,31,51,52,46,21,74,75,65,70,46,54,73,67,62,26,44,54,45,48,48,58,59,60,69,74,113

pLDDT: mean 82.25, std 12.59, range [46.28, 96.31]